Protein AF-A0A9D7RN57-F1 (afdb_monomer)

Solvent-accessible surface area (backbone atoms only — not comparable to full-atom values): 5409 Å² total; per-residue (Å²): 110,75,53,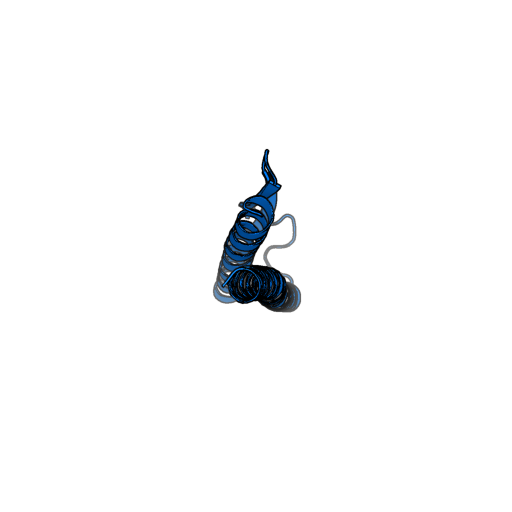58,54,48,26,25,53,27,42,28,54,30,18,52,51,33,33,53,38,25,51,50,39,61,75,41,58,85,45,88,90,49,78,41,58,38,67,47,75,40,80,39,93,86,57,33,38,46,56,41,81,42,79,45,91,72,70,65,79,70,53,71,66,56,33,52,48,44,30,52,51,21,54,48,44,34,51,54,25,49,49,56,45,51,54,52,52,53,52,52,52,53,53,50,63,75,73,107

Mean predicted aligned error: 5.32 Å

pLDDT: mean 88.76, std 9.85, range [53.44, 96.88]

Foldseek 3Di:
DVQLLQQLVLLLVQLVVLLVLLVVLLVCLVPPPDFRKGWDWDADDSGHTHTDIDGDPDDSNDDNPVSVVSNVVSVVSNVVSVVSVVVVVVVVVVVVVVVD

Structure (mmCIF, N/CA/C/O backbone):
data_AF-A0A9D7RN57-F1
#
_entry.id   AF-A0A9D7RN57-F1
#
loop_
_atom_site.group_PDB
_atom_site.id
_atom_site.type_symbol
_atom_site.label_atom_id
_atom_site.label_alt_id
_atom_site.label_comp_id
_atom_site.label_asym_id
_atom_site.label_entity_id
_atom_site.label_seq_id
_atom_site.pdbx_PDB_ins_code
_atom_site.Cartn_x
_atom_site.Cartn_y
_atom_site.Cartn_z
_atom_site.occupancy
_atom_site.B_iso_or_equiv
_atom_site.auth_seq_id
_atom_site.auth_comp_id
_atom_site.auth_asym_id
_atom_site.auth_atom_id
_atom_site.pdbx_PDB_model_num
ATOM 1 N N . MET A 1 1 ? -19.252 4.891 12.704 1.00 57.91 1 MET A N 1
ATOM 2 C CA . MET A 1 1 ? -18.155 3.956 13.057 1.00 57.91 1 MET A CA 1
ATOM 3 C C . MET A 1 1 ? -17.752 3.025 11.911 1.00 57.91 1 MET A C 1
ATOM 5 O O . MET A 1 1 ? -16.559 2.905 11.688 1.00 57.91 1 MET A O 1
ATOM 9 N N . ASN A 1 2 ? -18.679 2.442 11.131 1.00 62.50 2 ASN A N 1
ATOM 10 C CA . ASN A 1 2 ? -18.339 1.627 9.939 1.00 62.50 2 ASN A CA 1
ATOM 11 C C . ASN A 1 2 ? -17.430 2.337 8.910 1.00 62.50 2 ASN A C 1
ATOM 13 O O . ASN A 1 2 ? -16.651 1.700 8.208 1.00 62.50 2 ASN A O 1
ATOM 17 N N . SER A 1 3 ? -17.488 3.668 8.839 1.00 81.94 3 SER A N 1
ATOM 18 C CA . SER A 1 3 ? -16.630 4.464 7.956 1.00 81.94 3 SER A CA 1
ATOM 19 C C . SER A 1 3 ? -15.155 4.463 8.379 1.00 81.94 3 SER A C 1
ATOM 21 O O . SER A 1 3 ? -14.288 4.474 7.521 1.00 81.94 3 SER A O 1
ATOM 23 N N . VAL A 1 4 ? -14.834 4.409 9.679 1.00 87.06 4 VAL A N 1
ATOM 24 C CA . VAL A 1 4 ? -13.431 4.451 10.145 1.00 87.06 4 VAL A CA 1
ATOM 25 C C . VAL A 1 4 ? -12.728 3.130 9.852 1.00 87.06 4 VAL A C 1
ATOM 27 O O . VAL A 1 4 ? -11.627 3.131 9.305 1.00 87.06 4 VAL A O 1
ATOM 30 N N . SER A 1 5 ? -13.390 2.006 10.132 1.00 89.62 5 SER A N 1
ATOM 31 C CA . SER A 1 5 ? -12.854 0.680 9.829 1.00 89.62 5 SER A CA 1
ATOM 32 C C . SER A 1 5 ? -12.687 0.462 8.325 1.00 89.62 5 SER A C 1
ATOM 34 O O . SER A 1 5 ? -11.645 -0.027 7.893 1.00 89.62 5 SER A O 1
ATOM 36 N N . SER A 1 6 ? -13.659 0.875 7.506 1.00 91.12 6 SER A N 1
ATOM 37 C CA . SER A 1 6 ? -13.555 0.799 6.038 1.00 91.12 6 SER A CA 1
ATOM 38 C C . SER A 1 6 ? -12.476 1.727 5.459 1.00 91.12 6 SER A C 1
ATOM 40 O O . SER A 1 6 ? -11.710 1.307 4.590 1.00 91.12 6 SER A O 1
ATOM 42 N N . ILE A 1 7 ? -12.323 2.953 5.973 1.00 93.94 7 ILE A N 1
ATOM 43 C CA . ILE A 1 7 ? -11.228 3.859 5.578 1.00 93.94 7 ILE A CA 1
ATOM 44 C C . ILE A 1 7 ? -9.870 3.254 5.943 1.00 93.94 7 ILE A C 1
ATOM 46 O O . ILE A 1 7 ? -8.978 3.187 5.100 1.00 93.94 7 ILE A O 1
ATOM 50 N N . ALA A 1 8 ? -9.710 2.770 7.174 1.00 94.12 8 ALA A N 1
ATOM 51 C CA . ALA A 1 8 ? -8.435 2.232 7.625 1.00 94.12 8 ALA A CA 1
ATOM 52 C C . ALA A 1 8 ? -8.062 0.931 6.896 1.00 94.12 8 ALA A C 1
ATOM 54 O O . ALA A 1 8 ? -6.917 0.766 6.481 1.00 94.12 8 ALA A O 1
ATOM 55 N N . THR A 1 9 ? -9.015 0.022 6.679 1.00 93.94 9 THR A N 1
ATOM 56 C CA . THR A 1 9 ? -8.770 -1.228 5.933 1.00 93.94 9 THR A CA 1
ATOM 57 C C . THR A 1 9 ? -8.447 -0.971 4.462 1.00 93.94 9 THR A C 1
ATOM 59 O O . THR A 1 9 ? -7.499 -1.559 3.937 1.00 93.94 9 THR A O 1
ATOM 62 N N . SER A 1 10 ? -9.158 -0.051 3.806 1.00 95.38 10 SER A N 1
ATOM 63 C CA . SER A 1 10 ? -8.868 0.342 2.419 1.00 95.38 10 SER A CA 1
ATOM 64 C C . SER A 1 10 ? -7.512 1.055 2.282 1.00 95.38 10 SER A C 1
ATOM 66 O O . SER A 1 10 ? -6.745 0.774 1.354 1.00 95.38 10 SER A O 1
ATOM 68 N N . GLY A 1 11 ? -7.148 1.888 3.263 1.00 95.25 11 GLY A N 1
ATOM 69 C CA . GLY A 1 11 ? -5.822 2.495 3.379 1.00 95.25 11 GLY A CA 1
ATOM 70 C C . GLY A 1 11 ? -4.703 1.467 3.584 1.00 95.25 11 GLY A C 1
ATOM 71 O O . GLY A 1 11 ? -3.673 1.550 2.914 1.00 95.25 11 GLY A O 1
ATOM 72 N N . ILE A 1 12 ? -4.910 0.459 4.442 1.00 96.50 12 ILE A N 1
ATOM 73 C CA . ILE A 1 12 ? -3.959 -0.652 4.640 1.00 96.50 12 ILE A CA 1
ATOM 74 C C . ILE A 1 12 ? -3.776 -1.440 3.345 1.00 96.50 12 ILE A C 1
ATOM 76 O O . ILE A 1 12 ? -2.639 -1.674 2.944 1.00 96.50 12 ILE A O 1
ATOM 80 N N . SER A 1 13 ? -4.868 -1.818 2.677 1.00 96.25 13 SER A N 1
ATOM 81 C CA . SER A 1 13 ? -4.812 -2.572 1.418 1.00 96.25 13 SER A CA 1
ATOM 82 C C . SER A 1 13 ? -4.042 -1.806 0.336 1.00 96.25 13 SER A C 1
ATOM 84 O O . SER A 1 13 ? -3.157 -2.359 -0.317 1.00 96.25 13 SER A O 1
ATOM 86 N N . THR A 1 14 ? -4.300 -0.503 0.207 1.00 96.88 14 THR A N 1
ATOM 87 C CA . THR A 1 14 ? -3.587 0.359 -0.747 1.00 96.88 14 THR A CA 1
ATOM 88 C C . THR A 1 14 ? -2.106 0.518 -0.384 1.00 96.88 14 THR A C 1
ATOM 90 O O . THR A 1 14 ? -1.246 0.482 -1.263 1.00 96.88 14 THR A O 1
ATOM 93 N N . ALA A 1 15 ? -1.775 0.634 0.903 1.00 96.38 15 ALA A N 1
ATOM 94 C CA . ALA A 1 15 ? -0.388 0.707 1.358 1.00 96.38 15 ALA A CA 1
ATOM 95 C C . ALA A 1 15 ? 0.369 -0.622 1.164 1.00 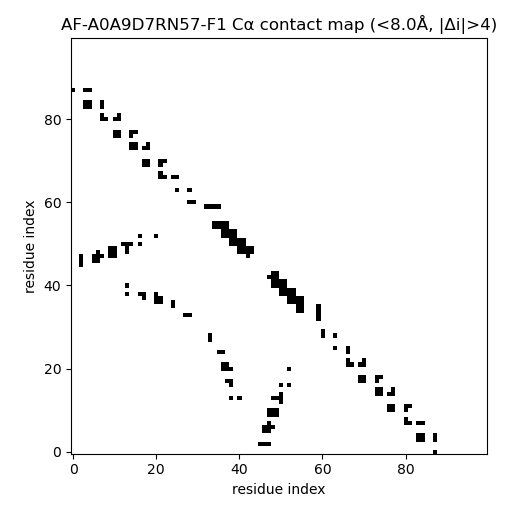96.38 15 ALA A C 1
ATOM 97 O O . ALA A 1 15 ? 1.539 -0.613 0.788 1.00 96.38 15 ALA A O 1
ATOM 98 N N . GLN A 1 16 ? -0.289 -1.770 1.349 1.00 96.25 16 GLN A N 1
ATOM 99 C CA . GLN A 1 16 ? 0.278 -3.084 1.023 1.00 96.25 16 GLN A CA 1
ATOM 100 C C . GLN A 1 16 ? 0.561 -3.221 -0.476 1.00 96.25 16 GLN A C 1
ATOM 102 O O . GLN A 1 16 ? 1.622 -3.717 -0.854 1.00 96.25 16 GLN A O 1
ATOM 107 N N . LEU A 1 17 ? -0.341 -2.724 -1.329 1.00 96.75 17 LEU A N 1
ATOM 108 C CA . LEU A 1 17 ? -0.106 -2.669 -2.771 1.00 96.75 17 LEU A CA 1
ATOM 109 C C . LEU A 1 17 ? 1.124 -1.809 -3.100 1.00 96.75 17 LEU A C 1
ATOM 111 O O . LEU A 1 17 ? 1.966 -2.224 -3.893 1.00 96.75 17 LEU A O 1
ATOM 115 N N 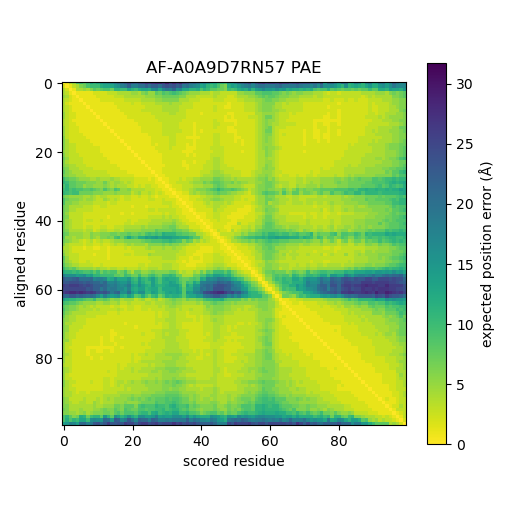. ALA A 1 18 ? 1.274 -0.651 -2.449 1.00 94.81 18 ALA A N 1
ATOM 116 C CA . ALA A 1 18 ? 2.434 0.223 -2.631 1.00 94.81 18 ALA A CA 1
ATOM 117 C C . ALA A 1 18 ? 3.751 -0.433 -2.178 1.00 94.81 18 ALA A C 1
ATOM 119 O O . ALA A 1 18 ? 4.768 -0.277 -2.853 1.00 94.81 18 ALA A O 1
ATOM 120 N N . LEU A 1 19 ? 3.734 -1.217 -1.092 1.00 95.50 19 LEU A N 1
ATOM 121 C CA . LEU A 1 19 ? 4.881 -2.034 -0.674 1.00 95.50 19 LEU A CA 1
ATOM 122 C C . LEU A 1 19 ? 5.253 -3.077 -1.733 1.00 95.50 19 LEU A C 1
ATOM 124 O O . LEU A 1 19 ? 6.429 -3.220 -2.062 1.00 95.50 19 LEU A O 1
ATOM 128 N N . GLY A 1 20 ? 4.258 -3.782 -2.276 1.00 95.31 20 GLY A N 1
ATOM 129 C CA . GLY A 1 20 ? 4.466 -4.775 -3.329 1.00 95.31 20 GLY A CA 1
ATOM 130 C C . GLY A 1 20 ? 5.054 -4.164 -4.601 1.00 95.31 20 GLY A C 1
ATOM 131 O O . GLY A 1 20 ? 6.001 -4.711 -5.159 1.00 95.31 20 GLY A O 1
ATOM 132 N N . VAL A 1 21 ? 4.551 -2.998 -5.017 1.00 94.38 21 VAL A N 1
ATOM 133 C CA . VAL A 1 21 ? 5.070 -2.258 -6.178 1.00 94.38 21 VAL A CA 1
ATOM 134 C C . VAL A 1 21 ? 6.502 -1.777 -5.947 1.00 94.38 21 VAL A C 1
ATOM 136 O O . VAL A 1 21 ? 7.351 -1.981 -6.811 1.00 94.38 21 VAL A O 1
ATOM 139 N N . ALA A 1 22 ? 6.812 -1.213 -4.776 1.00 92.31 22 ALA A N 1
ATOM 140 C CA . ALA A 1 22 ? 8.178 -0.801 -4.452 1.00 92.31 22 ALA A CA 1
ATOM 141 C C . ALA A 1 22 ? 9.150 -1.995 -4.456 1.00 92.31 22 ALA A C 1
ATOM 143 O O . ALA A 1 22 ? 10.240 -1.903 -5.018 1.00 92.31 22 ALA A O 1
ATOM 144 N N . ALA A 1 23 ? 8.743 -3.140 -3.897 1.00 92.75 23 ALA A N 1
ATOM 145 C CA . ALA A 1 23 ? 9.536 -4.367 -3.939 1.00 92.75 23 ALA A CA 1
ATOM 146 C C . ALA A 1 23 ? 9.734 -4.884 -5.375 1.00 92.75 23 ALA A C 1
ATOM 148 O O . ALA A 1 23 ? 10.835 -5.306 -5.726 1.00 92.75 23 ALA A O 1
ATOM 149 N N . ASN A 1 24 ? 8.695 -4.819 -6.215 1.00 93.12 24 ASN A N 1
ATOM 150 C CA . ASN A 1 24 ? 8.777 -5.225 -7.617 1.00 93.12 24 ASN A CA 1
ATOM 151 C C . ASN A 1 24 ? 9.716 -4.315 -8.424 1.00 93.12 24 ASN A C 1
ATOM 153 O O . ASN A 1 24 ? 10.558 -4.818 -9.167 1.00 93.12 24 ASN A O 1
ATOM 157 N N . ASN A 1 25 ? 9.635 -2.999 -8.220 1.00 90.81 25 ASN A N 1
ATOM 158 C CA . ASN A 1 25 ? 10.537 -2.041 -8.853 1.00 90.81 25 ASN A CA 1
ATOM 159 C C . ASN A 1 25 ? 11.995 -2.260 -8.429 1.00 90.81 25 ASN A C 1
ATOM 161 O O . ASN A 1 25 ? 12.875 -2.270 -9.284 1.00 90.81 25 ASN A O 1
ATOM 165 N N . ILE A 1 26 ? 12.245 -2.494 -7.135 1.00 89.62 26 ILE A N 1
ATOM 166 C CA . ILE A 1 26 ? 13.583 -2.800 -6.611 1.00 89.62 26 ILE A CA 1
ATOM 167 C C . ILE A 1 26 ? 14.135 -4.086 -7.234 1.00 89.62 26 ILE A C 1
ATOM 169 O O . ILE A 1 26 ? 15.277 -4.103 -7.694 1.00 89.62 26 ILE A O 1
ATOM 173 N N . ALA A 1 27 ? 13.334 -5.154 -7.272 1.00 90.81 27 ALA A N 1
ATOM 174 C CA . ALA A 1 27 ? 13.754 -6.441 -7.822 1.00 90.81 27 ALA A CA 1
ATOM 175 C C . ALA A 1 27 ? 14.086 -6.356 -9.320 1.00 90.81 27 ALA A C 1
ATOM 177 O O . ALA A 1 27 ? 15.027 -6.999 -9.779 1.00 90.81 27 ALA A O 1
ATOM 178 N N . ASN A 1 28 ? 13.344 -5.536 -10.068 1.00 89.50 28 ASN A N 1
ATOM 179 C CA . ASN A 1 28 ? 13.523 -5.360 -11.508 1.00 89.50 28 ASN A CA 1
ATOM 180 C C . ASN A 1 28 ? 14.383 -4.143 -11.886 1.00 89.50 28 ASN A C 1
ATOM 182 O O . ASN A 1 28 ? 14.484 -3.813 -13.066 1.00 89.50 28 ASN A O 1
ATOM 186 N N . ALA A 1 29 ? 15.040 -3.491 -10.922 1.00 86.06 29 ALA A N 1
ATOM 187 C CA . ALA A 1 29 ? 15.795 -2.257 -11.155 1.00 86.06 29 ALA A CA 1
ATOM 188 C C . ALA A 1 29 ? 16.942 -2.406 -12.174 1.00 86.06 29 ALA A C 1
ATOM 190 O O . ALA A 1 29 ? 17.348 -1.426 -12.793 1.00 86.06 29 ALA A O 1
ATOM 191 N N . GLN A 1 30 ? 17.475 -3.619 -12.349 1.00 84.62 30 GLN A N 1
ATOM 192 C CA . GLN A 1 30 ? 18.553 -3.926 -13.301 1.00 84.62 30 GLN A CA 1
ATOM 193 C C . GLN A 1 30 ? 18.055 -4.701 -14.534 1.00 84.62 30 GLN A C 1
ATOM 195 O O . GLN A 1 30 ? 18.855 -5.131 -15.364 1.00 84.62 30 GLN A O 1
ATOM 200 N N . THR A 1 31 ? 16.741 -4.889 -14.668 1.00 87.25 31 THR A N 1
ATOM 201 C CA . THR A 1 31 ? 16.139 -5.615 -15.786 1.00 87.25 31 THR A CA 1
ATOM 202 C C . THR A 1 31 ? 15.969 -4.673 -16.976 1.00 87.25 31 THR A C 1
ATOM 204 O O . THR A 1 31 ? 15.223 -3.695 -16.917 1.00 87.25 31 THR A O 1
ATOM 207 N N . ALA A 1 32 ? 16.652 -4.965 -18.085 1.00 83.25 32 ALA A N 1
ATOM 208 C CA . ALA A 1 32 ? 16.547 -4.167 -19.303 1.00 83.25 32 ALA A CA 1
ATOM 209 C C . ALA A 1 32 ? 15.100 -4.139 -19.829 1.00 83.25 32 ALA A C 1
ATOM 211 O O . ALA A 1 32 ? 14.460 -5.179 -19.965 1.00 83.25 32 ALA A O 1
ATOM 212 N N . GLY A 1 33 ? 14.592 -2.943 -20.138 1.00 82.69 33 GLY A N 1
ATOM 213 C CA . GLY A 1 33 ? 13.233 -2.756 -20.657 1.00 82.69 33 GLY A CA 1
ATOM 214 C C . GLY A 1 33 ? 12.113 -2.856 -19.613 1.00 82.69 33 GLY A C 1
ATOM 215 O O . GLY A 1 33 ? 10.947 -2.814 -19.996 1.00 82.69 33 GLY A O 1
ATOM 216 N N . TYR A 1 34 ? 12.426 -2.970 -18.317 1.00 87.12 34 TYR A N 1
ATOM 217 C CA . TYR A 1 34 ? 11.407 -2.930 -17.267 1.00 87.12 34 TYR A CA 1
ATOM 218 C C . TYR A 1 34 ? 10.805 -1.524 -17.127 1.00 87.12 34 TYR A C 1
ATOM 220 O O . TYR A 1 34 ? 11.517 -0.545 -16.896 1.00 87.12 34 TYR A O 1
ATOM 228 N N . ALA A 1 35 ? 9.479 -1.439 -17.238 1.00 86.75 35 ALA A N 1
ATOM 229 C CA . ALA A 1 35 ? 8.718 -0.229 -16.960 1.00 86.75 35 ALA A CA 1
ATOM 230 C C . ALA A 1 35 ? 8.329 -0.199 -15.477 1.00 86.75 35 ALA A C 1
ATOM 232 O O . ALA A 1 35 ? 7.620 -1.083 -14.988 1.00 86.75 35 ALA A O 1
ATOM 233 N N . ARG A 1 36 ? 8.801 0.820 -14.753 1.00 87.94 36 ARG A N 1
ATOM 234 C CA . ARG A 1 36 ? 8.501 0.976 -13.325 1.00 87.94 36 ARG A CA 1
ATOM 235 C C . ARG A 1 36 ? 7.015 1.217 -13.114 1.00 87.94 36 ARG A C 1
ATOM 237 O O . ARG A 1 36 ? 6.335 1.827 -13.935 1.00 87.94 36 ARG A O 1
ATOM 244 N N . GLN A 1 37 ? 6.528 0.762 -11.971 1.00 91.88 37 GLN A N 1
ATOM 245 C CA . GLN A 1 37 ? 5.132 0.878 -11.584 1.00 91.88 37 GLN A CA 1
ATOM 246 C C . GLN A 1 37 ? 4.975 1.846 -10.413 1.00 91.88 37 GLN A C 1
ATOM 248 O O . GLN A 1 37 ? 5.887 2.034 -9.606 1.00 91.88 37 GLN A O 1
ATOM 253 N N . GLN A 1 38 ? 3.795 2.441 -10.297 1.00 91.38 38 GLN A N 1
ATOM 254 C CA . GLN A 1 38 ? 3.386 3.245 -9.152 1.00 91.38 38 GLN A CA 1
ATOM 255 C C . GLN A 1 38 ? 1.962 2.883 -8.738 1.00 91.38 38 GLN A C 1
ATOM 257 O O . GLN A 1 38 ? 1.177 2.370 -9.536 1.00 91.38 38 GLN A O 1
ATOM 262 N N . VAL A 1 39 ? 1.615 3.175 -7.486 1.00 94.69 39 VAL A N 1
ATOM 263 C CA . VAL A 1 39 ? 0.244 3.027 -6.994 1.00 94.69 39 VAL A CA 1
ATOM 264 C C . VAL A 1 39 ? -0.431 4.386 -6.969 1.00 94.69 39 VAL A C 1
ATOM 266 O O . VAL A 1 39 ? 0.038 5.309 -6.307 1.00 94.69 39 VAL A O 1
ATOM 269 N N . VAL A 1 40 ? -1.567 4.485 -7.649 1.00 94.50 40 VAL A N 1
ATOM 270 C CA . VAL A 1 40 ? -2.468 5.633 -7.592 1.00 94.50 40 VAL A CA 1
ATOM 271 C C . VAL A 1 40 ? -3.621 5.287 -6.657 1.00 94.50 40 VAL A C 1
ATOM 273 O O . VAL A 1 40 ? -4.304 4.281 -6.845 1.00 94.50 40 VAL A O 1
ATOM 276 N N . ALA A 1 41 ? -3.833 6.114 -5.636 1.00 94.06 41 ALA A N 1
ATOM 277 C CA . ALA A 1 41 ? -4.948 5.972 -4.708 1.00 94.06 41 ALA A CA 1
ATOM 278 C C . ALA A 1 41 ? -6.131 6.828 -5.176 1.00 94.06 41 ALA A C 1
ATOM 280 O O . ALA A 1 41 ? -6.023 8.049 -5.270 1.00 94.06 41 ALA A O 1
ATOM 281 N N . LEU A 1 42 ? -7.263 6.186 -5.454 1.00 95.38 42 LEU A N 1
ATOM 282 C CA . LEU A 1 42 ? -8.499 6.844 -5.876 1.00 95.38 42 LEU A CA 1
ATOM 283 C C . LEU A 1 42 ? -9.500 6.841 -4.726 1.00 95.38 42 LEU A C 1
ATOM 285 O O . LEU A 1 42 ? -9.783 5.790 -4.152 1.00 95.38 42 LEU A O 1
ATOM 289 N N . SER A 1 43 ? -10.058 8.002 -4.396 1.00 93.06 43 SER A N 1
ATOM 290 C CA . SER A 1 43 ? -11.101 8.104 -3.373 1.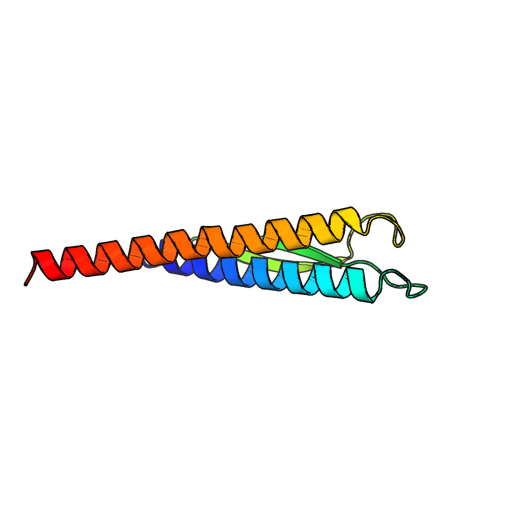00 93.06 43 SER A CA 1
ATOM 291 C C . SER A 1 43 ? -12.349 7.319 -3.781 1.00 93.06 43 SER A C 1
ATOM 293 O O . SER A 1 43 ? -12.784 7.378 -4.932 1.00 93.06 43 SER A O 1
ATOM 295 N N . GLN A 1 44 ? -12.935 6.587 -2.834 1.00 91.62 44 GLN A N 1
ATOM 296 C CA . GLN A 1 44 ? -14.167 5.830 -3.059 1.00 91.62 44 GLN A CA 1
ATOM 297 C C . GLN A 1 44 ? -15.393 6.600 -2.561 1.00 91.62 44 GLN A C 1
ATOM 299 O O . GLN A 1 44 ? -15.336 7.316 -1.557 1.00 91.62 44 GLN A O 1
ATOM 304 N N . ASN A 1 45 ? -16.528 6.421 -3.245 1.00 82.31 45 ASN A N 1
ATOM 305 C CA . ASN A 1 45 ? -17.806 6.937 -2.765 1.00 82.31 45 ASN A CA 1
ATOM 306 C C . ASN A 1 45 ? -18.188 6.202 -1.467 1.00 82.31 45 ASN A C 1
ATOM 308 O O . ASN A 1 45 ? -18.240 4.975 -1.454 1.00 82.31 45 ASN A O 1
ATOM 312 N N . GLY A 1 46 ? -18.412 6.945 -0.381 1.00 79.19 46 GLY A N 1
ATOM 313 C CA . GLY A 1 46 ? -18.629 6.385 0.962 1.00 79.19 46 GLY A CA 1
ATOM 314 C C . GLY A 1 46 ? -17.394 6.368 1.876 1.00 79.19 46 GLY A C 1
ATOM 315 O O . GLY A 1 46 ? -17.519 5.994 3.042 1.00 79.19 46 GLY A O 1
ATOM 316 N N . GLY A 1 47 ? -16.240 6.839 1.390 1.00 87.00 47 GLY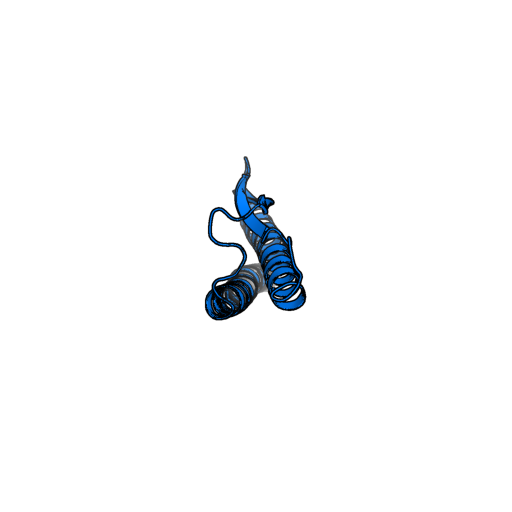 A N 1
ATOM 317 C CA . GLY A 1 47 ? -15.004 6.966 2.164 1.00 87.00 47 GLY A CA 1
ATOM 318 C C . GLY A 1 47 ? -13.998 5.850 1.885 1.00 87.00 47 GLY A C 1
ATOM 319 O O . GLY A 1 47 ? -14.346 4.756 1.452 1.00 87.00 47 GLY A O 1
ATOM 320 N N . GLY A 1 48 ? -12.726 6.151 2.136 1.00 91.75 48 GLY A N 1
ATOM 321 C CA . GLY A 1 48 ? -11.616 5.240 1.874 1.00 91.75 48 GLY A CA 1
ATOM 322 C C . GLY A 1 48 ? -11.022 5.422 0.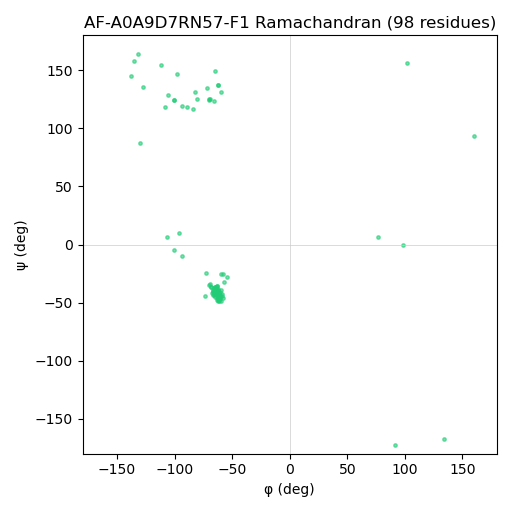482 1.00 91.75 48 GLY A C 1
ATOM 323 O O . GLY A 1 48 ? -11.341 6.374 -0.241 1.00 91.75 48 GLY A O 1
ATOM 324 N N . VAL A 1 49 ? -10.107 4.522 0.133 1.00 95.00 49 VAL A N 1
ATOM 325 C CA . VAL A 1 49 ? -9.321 4.606 -1.100 1.00 95.00 49 VAL A CA 1
ATOM 326 C C . VAL A 1 49 ? -9.182 3.254 -1.782 1.00 95.00 49 VAL A C 1
ATOM 328 O O . VAL A 1 49 ? -9.012 2.223 -1.140 1.00 95.00 49 VAL A O 1
ATOM 331 N N . ARG A 1 50 ? -9.173 3.268 -3.111 1.00 95.31 50 ARG A N 1
ATOM 332 C CA . ARG A 1 50 ? -8.811 2.120 -3.934 1.00 95.31 50 ARG A CA 1
ATOM 333 C C . ARG A 1 50 ? -7.459 2.371 -4.582 1.00 95.31 50 ARG A C 1
ATOM 335 O O . ARG A 1 50 ? -7.322 3.297 -5.379 1.00 95.31 50 ARG A O 1
ATOM 342 N N . GLY A 1 51 ? -6.482 1.531 -4.265 1.00 94.75 51 GLY A N 1
ATOM 343 C CA . GLY A 1 51 ? -5.209 1.488 -4.975 1.00 94.75 51 GLY A CA 1
ATOM 344 C C . GLY A 1 51 ? -5.360 0.877 -6.367 1.00 94.75 51 GLY A C 1
ATOM 345 O O . GLY A 1 51 ? -5.991 -0.170 -6.525 1.00 94.75 51 GLY A O 1
ATOM 346 N N . SER A 1 52 ? -4.760 1.516 -7.365 1.00 95.50 52 SER A N 1
ATOM 347 C CA . SER A 1 52 ? -4.572 0.975 -8.710 1.00 95.50 52 SER A CA 1
ATOM 348 C C . SER A 1 52 ? -3.105 1.080 -9.092 1.00 95.50 52 SER A C 1
ATOM 350 O O . SER A 1 52 ? -2.486 2.119 -8.872 1.00 95.50 52 SER A O 1
ATOM 352 N N . VAL A 1 53 ? -2.550 0.021 -9.675 1.00 94.88 53 VAL A N 1
ATOM 353 C CA . VAL A 1 53 ? -1.189 0.052 -10.215 1.00 94.88 53 VAL A CA 1
ATOM 354 C C . VAL A 1 53 ? -1.231 0.675 -11.604 1.00 94.88 53 VAL A C 1
ATOM 356 O O . VAL A 1 53 ? -2.065 0.295 -12.427 1.00 94.88 53 VAL A O 1
ATOM 359 N N . THR A 1 54 ? -0.350 1.630 -11.861 1.00 92.88 54 THR A N 1
ATOM 360 C CA . THR A 1 54 ? -0.145 2.225 -13.184 1.00 92.88 54 THR A CA 1
ATOM 361 C C . THR A 1 54 ? 1.341 2.257 -13.500 1.00 92.88 54 THR A C 1
ATOM 363 O O . THR A 1 54 ? 2.178 2.152 -12.603 1.00 92.88 54 THR A O 1
ATOM 366 N N . GLU A 1 55 ? 1.683 2.446 -14.768 1.00 89.06 55 GLU A N 1
ATOM 367 C CA . GLU A 1 55 ? 3.059 2.751 -15.150 1.00 89.06 55 GLU A CA 1
ATOM 368 C C . GLU A 1 55 ? 3.491 4.081 -14.512 1.00 89.06 55 GLU A C 1
ATOM 370 O O . GLU A 1 55 ? 2.698 5.027 -14.416 1.00 89.06 55 GLU A O 1
ATOM 375 N N . ALA A 1 56 ? 4.713 4.119 -13.987 1.00 83.00 56 ALA A N 1
ATOM 376 C CA . ALA A 1 56 ? 5.278 5.305 -13.369 1.00 83.00 56 ALA A CA 1
ATOM 377 C C . ALA A 1 56 ? 5.803 6.245 -14.467 1.00 83.00 56 ALA A C 1
ATOM 379 O O . ALA A 1 56 ? 6.630 5.827 -15.278 1.00 83.00 56 ALA A O 1
ATOM 380 N N . PRO A 1 57 ? 5.368 7.515 -14.510 1.00 69.75 57 PRO A N 1
ATOM 381 C CA . PRO A 1 57 ? 5.911 8.478 -15.455 1.00 69.75 57 PRO A CA 1
ATOM 382 C C . PRO A 1 57 ? 7.358 8.815 -15.073 1.00 69.75 57 PRO A C 1
ATOM 384 O O . PRO A 1 57 ? 7.621 9.242 -13.949 1.00 69.75 57 PRO A O 1
ATOM 387 N N . GLY A 1 58 ? 8.303 8.657 -16.002 1.00 65.06 58 GLY A N 1
ATOM 388 C CA . GLY A 1 58 ? 9.692 9.079 -15.800 1.00 65.06 58 GLY A CA 1
ATOM 389 C C . GLY A 1 58 ? 10.737 8.053 -16.229 1.00 65.06 58 GLY A C 1
ATOM 390 O O . GLY A 1 58 ? 10.454 7.104 -16.952 1.00 65.06 58 GLY A O 1
ATOM 391 N N . ASN A 1 59 ? 11.984 8.291 -15.821 1.00 58.78 59 ASN A N 1
ATOM 392 C CA . ASN A 1 59 ? 13.142 7.525 -16.275 1.00 58.78 59 ASN A CA 1
ATOM 393 C C . ASN A 1 59 ? 13.116 6.083 -15.704 1.00 58.78 59 ASN A C 1
ATOM 395 O O . ASN A 1 59 ? 13.092 5.933 -14.476 1.00 58.78 59 ASN A O 1
ATOM 399 N N . PRO A 1 60 ? 13.183 5.029 -16.544 1.00 57.62 60 PRO A N 1
ATOM 400 C CA . PRO A 1 60 ? 13.168 3.630 -16.098 1.00 57.62 60 PRO A CA 1
ATOM 401 C C . PRO A 1 60 ? 14.291 3.271 -15.116 1.00 57.62 60 PRO A C 1
ATOM 403 O O . PRO A 1 60 ? 14.144 2.352 -14.317 1.00 57.62 60 PRO A O 1
ATOM 406 N N . PHE A 1 61 ? 15.406 4.009 -15.153 1.00 53.44 61 PHE A N 1
ATOM 407 C CA . PHE A 1 61 ? 16.657 3.636 -14.486 1.00 53.44 61 PHE A CA 1
ATOM 408 C C . PHE A 1 61 ? 16.933 4.340 -13.152 1.00 53.44 61 PHE A C 1
ATOM 410 O O . PHE A 1 61 ? 17.939 4.056 -12.507 1.00 53.44 61 PHE A O 1
ATOM 417 N N . GLY A 1 62 ? 16.102 5.292 -12.733 1.00 61.00 62 GLY A N 1
ATOM 418 C CA . GLY A 1 62 ? 16.516 6.266 -11.723 1.00 61.00 62 GLY A CA 1
ATOM 419 C C . GLY A 1 62 ? 15.527 6.395 -10.588 1.00 61.00 62 GLY A C 1
ATOM 420 O O . GLY A 1 62 ? 14.623 7.217 -10.657 1.00 61.00 62 GLY A O 1
ATOM 421 N N . ASP A 1 63 ? 15.666 5.559 -9.564 1.00 69.38 63 ASP A N 1
ATOM 422 C CA . ASP A 1 63 ? 15.989 6.011 -8.205 1.00 69.38 63 ASP A CA 1
ATOM 423 C C . ASP A 1 63 ? 15.592 4.916 -7.202 1.00 69.38 63 ASP A C 1
ATOM 425 O O . ASP A 1 63 ? 14.442 4.817 -6.765 1.00 69.38 63 ASP A O 1
ATOM 429 N N . TYR A 1 64 ? 16.560 4.060 -6.867 1.00 78.56 64 TYR A N 1
ATOM 430 C CA . 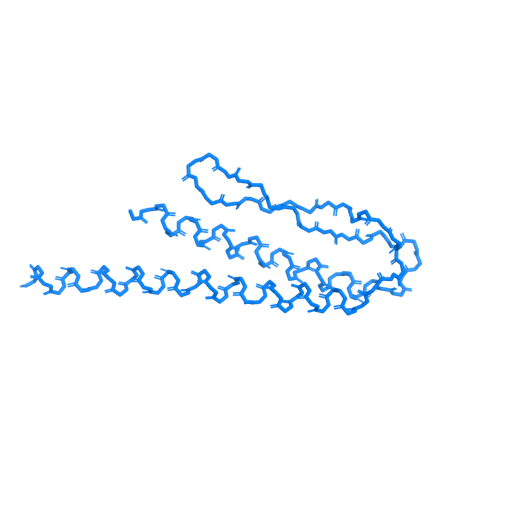TYR A 1 64 ? 16.427 3.046 -5.819 1.00 78.56 64 TYR A CA 1
ATOM 431 C C . TYR A 1 64 ? 16.066 3.687 -4.472 1.00 78.56 64 TYR A C 1
ATOM 433 O O . TYR A 1 64 ? 15.326 3.110 -3.675 1.00 78.56 64 TYR A O 1
ATOM 441 N N . THR A 1 65 ? 16.543 4.913 -4.225 1.00 84.81 65 THR A N 1
ATOM 442 C CA . THR A 1 65 ? 16.227 5.635 -2.992 1.00 84.81 65 THR A CA 1
ATOM 443 C C . THR A 1 65 ? 14.764 6.067 -2.959 1.00 84.81 65 THR A C 1
ATOM 445 O O . THR A 1 65 ? 14.141 5.966 -1.903 1.00 84.81 65 THR A O 1
ATOM 448 N N . ALA A 1 66 ? 14.176 6.422 -4.106 1.00 85.94 66 ALA A N 1
ATOM 449 C CA . ALA A 1 66 ? 12.749 6.710 -4.210 1.00 85.94 66 ALA A CA 1
ATOM 450 C C . ALA A 1 66 ? 11.884 5.473 -3.925 1.00 85.94 66 ALA A C 1
ATOM 452 O O . ALA A 1 66 ? 10.906 5.584 -3.188 1.00 85.94 66 ALA A O 1
ATOM 453 N N . ASP A 1 67 ? 12.250 4.282 -4.419 1.00 87.81 67 ASP A N 1
ATOM 454 C CA . ASP A 1 67 ? 11.503 3.054 -4.091 1.00 87.81 67 ASP A CA 1
ATOM 455 C C . ASP A 1 67 ? 11.632 2.678 -2.614 1.00 87.81 67 ASP A C 1
ATOM 457 O O . ASP A 1 67 ? 10.642 2.304 -1.985 1.00 87.81 67 ASP A O 1
ATOM 461 N N . LEU A 1 68 ? 12.826 2.814 -2.028 1.00 89.44 68 LEU A N 1
ATOM 462 C CA . LEU A 1 68 ? 13.010 2.597 -0.593 1.00 89.44 68 LEU A CA 1
ATOM 463 C C . LEU A 1 68 ? 12.209 3.600 0.240 1.00 89.44 68 LEU A C 1
ATOM 465 O O . LEU A 1 68 ? 11.611 3.229 1.254 1.00 89.44 68 LEU A O 1
ATOM 469 N N . LEU A 1 69 ? 12.168 4.864 -0.182 1.00 91.44 69 LEU A N 1
ATOM 470 C CA . LEU A 1 69 ? 11.360 5.890 0.466 1.00 91.44 69 LEU A CA 1
ATOM 471 C C . LEU A 1 69 ? 9.868 5.574 0.339 1.00 91.44 69 LEU A C 1
ATOM 473 O O . LEU A 1 69 ? 9.141 5.686 1.329 1.00 91.44 69 LEU A O 1
ATOM 477 N N . ASN A 1 70 ? 9.416 5.125 -0.830 1.00 89.88 70 ASN A N 1
ATOM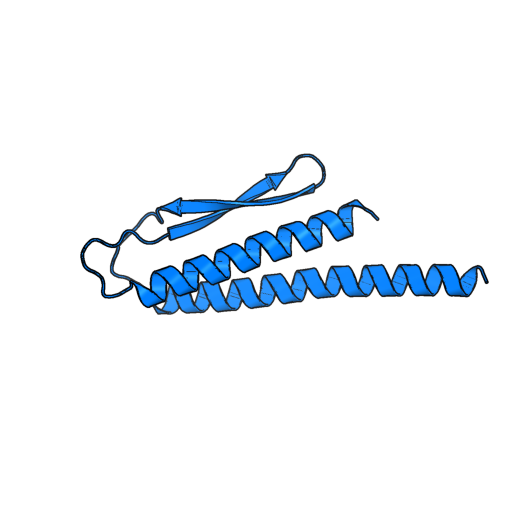 478 C CA . ASN A 1 70 ? 8.042 4.687 -1.054 1.00 89.88 70 ASN A CA 1
ATOM 479 C C . ASN A 1 70 ? 7.690 3.483 -0.174 1.00 89.88 70 ASN A C 1
ATOM 481 O O . ASN A 1 70 ? 6.666 3.510 0.509 1.00 89.88 70 ASN A O 1
ATOM 485 N N . ALA A 1 71 ? 8.562 2.476 -0.089 1.00 92.38 71 ALA A N 1
ATOM 486 C CA . ALA A 1 71 ? 8.371 1.321 0.784 1.00 92.38 71 ALA A CA 1
ATOM 487 C C . ALA A 1 71 ? 8.310 1.725 2.268 1.00 92.38 71 ALA A C 1
ATOM 489 O O . ALA A 1 71 ? 7.445 1.267 3.026 1.00 92.38 71 ALA A O 1
ATOM 490 N N . LYS A 1 72 ? 9.185 2.639 2.700 1.00 95.31 72 LYS A N 1
ATOM 491 C CA . LYS A 1 72 ? 9.166 3.179 4.065 1.00 95.31 72 LYS A CA 1
ATOM 492 C C . LYS A 1 72 ? 7.862 3.930 4.336 1.00 95.31 72 LYS A C 1
ATOM 494 O O . LYS A 1 72 ? 7.215 3.683 5.352 1.00 95.31 72 LYS A O 1
ATOM 499 N N . SER A 1 73 ? 7.453 4.801 3.421 1.00 94.19 73 SER A N 1
ATOM 500 C CA . SER A 1 73 ? 6.234 5.608 3.543 1.00 94.19 73 SER A CA 1
ATOM 501 C C . SER A 1 73 ? 4.985 4.729 3.586 1.00 94.19 73 SER A C 1
ATOM 503 O O . SER A 1 73 ? 4.137 4.904 4.460 1.00 94.19 73 SER A O 1
ATOM 505 N N . ALA A 1 74 ? 4.915 3.708 2.731 1.00 94.50 74 ALA A N 1
ATOM 506 C CA . ALA A 1 74 ? 3.846 2.718 2.736 1.00 94.50 74 ALA A CA 1
ATOM 507 C C . ALA A 1 74 ? 3.806 1.915 4.050 1.00 94.50 74 ALA A C 1
ATOM 509 O O . ALA A 1 74 ? 2.735 1.709 4.620 1.00 94.50 74 ALA A O 1
ATOM 510 N N . SER A 1 75 ? 4.965 1.553 4.611 1.00 95.44 75 SER A N 1
ATOM 511 C CA . SER A 1 75 ? 5.040 0.911 5.934 1.00 95.44 75 SER A CA 1
ATOM 512 C C . SER A 1 75 ? 4.459 1.797 7.043 1.00 95.44 75 SER A C 1
ATOM 514 O O . SER A 1 75 ? 3.750 1.310 7.926 1.00 95.44 75 SER A O 1
ATOM 516 N N . TYR A 1 76 ? 4.729 3.106 7.009 1.00 96.69 76 TYR A N 1
ATOM 517 C CA . TYR A 1 76 ? 4.120 4.053 7.949 1.00 96.69 76 TYR A CA 1
ATOM 518 C C . TYR A 1 76 ? 2.622 4.232 7.711 1.00 96.69 76 TYR A C 1
ATOM 520 O O . TYR A 1 76 ? 1.879 4.317 8.686 1.00 96.69 76 TYR A O 1
ATOM 528 N N . ALA A 1 77 ? 2.158 4.220 6.461 1.00 94.81 77 ALA A N 1
ATOM 529 C CA . ALA A 1 77 ? 0.732 4.285 6.150 1.00 94.81 77 ALA A CA 1
ATOM 530 C C . ALA A 1 77 ? -0.034 3.074 6.713 1.00 94.81 77 ALA A C 1
ATOM 532 O O . ALA A 1 77 ? -1.113 3.243 7.284 1.00 94.81 77 ALA A O 1
ATOM 533 N N . VAL A 1 78 ? 0.537 1.864 6.644 1.00 95.31 78 VAL A N 1
ATOM 534 C CA . VAL A 1 78 ? -0.038 0.679 7.311 1.00 95.31 78 VAL A CA 1
ATOM 535 C C . VAL A 1 78 ? -0.131 0.904 8.822 1.00 95.31 78 VAL A C 1
ATOM 537 O O . VAL A 1 78 ? -1.191 0.692 9.411 1.00 95.31 78 VAL A O 1
ATOM 540 N N . LYS A 1 79 ? 0.953 1.376 9.453 1.00 96.50 79 LYS A N 1
ATOM 541 C CA . LYS A 1 79 ? 0.980 1.647 10.901 1.00 96.50 79 LYS A CA 1
ATOM 542 C C . LYS A 1 79 ? -0.058 2.694 11.310 1.00 96.50 79 LYS A C 1
ATOM 544 O O . LYS A 1 79 ? -0.780 2.472 12.276 1.00 96.50 79 LYS A O 1
ATOM 549 N N . ALA A 1 80 ? -0.159 3.799 10.575 1.00 95.06 80 ALA A N 1
ATOM 550 C CA . ALA A 1 80 ? -1.097 4.880 10.865 1.00 95.06 80 ALA A CA 1
ATOM 551 C C . ALA A 1 80 ? -2.557 4.404 10.803 1.00 95.06 80 ALA A C 1
ATOM 553 O O . ALA A 1 80 ? -3.325 4.629 11.737 1.00 95.06 80 ALA A O 1
ATOM 554 N N . ASN A 1 81 ? -2.924 3.667 9.751 1.00 93.88 81 ASN A N 1
ATOM 555 C CA . ASN A 1 81 ? -4.268 3.103 9.629 1.00 93.88 81 ASN A CA 1
ATOM 556 C C . ASN A 1 81 ? -4.561 2.057 10.722 1.00 93.88 81 ASN A C 1
ATOM 558 O O . ASN A 1 81 ? -5.666 2.017 11.260 1.00 93.88 81 ASN A O 1
ATOM 562 N N . MET A 1 82 ? -3.569 1.249 11.111 1.00 95.00 82 MET A N 1
ATOM 563 C CA . MET A 1 82 ? -3.720 0.290 12.210 1.00 95.00 82 MET A CA 1
ATOM 564 C C . MET A 1 82 ? -3.963 0.979 13.560 1.00 95.00 82 MET A C 1
ATOM 566 O O . MET A 1 82 ? -4.748 0.470 14.356 1.00 95.00 82 MET A O 1
ATOM 570 N N . VAL A 1 83 ? -3.332 2.127 13.827 1.00 96.19 83 VAL A N 1
ATOM 571 C CA . VAL A 1 83 ? -3.608 2.907 15.048 1.00 96.19 83 VAL A CA 1
ATOM 572 C C . VAL A 1 83 ? -5.069 3.347 15.077 1.00 96.19 83 VAL A C 1
ATOM 574 O O . VAL A 1 83 ? -5.730 3.152 16.090 1.00 96.19 83 VAL A O 1
ATOM 577 N N . SER A 1 84 ? -5.608 3.830 13.952 1.00 92.81 84 SER A N 1
ATOM 578 C CA . SER A 1 84 ? -7.026 4.200 13.867 1.00 92.81 84 SER A CA 1
ATOM 579 C C . SER A 1 84 ? -7.964 3.025 14.165 1.00 92.81 84 SER A C 1
ATOM 581 O O . SER A 1 84 ? -8.980 3.219 14.831 1.00 92.81 84 SER A O 1
ATOM 583 N N . LEU A 1 85 ? -7.636 1.815 13.694 1.00 93.19 85 LEU A N 1
ATOM 584 C CA . LEU A 1 85 ? -8.413 0.606 14.000 1.00 93.19 85 LEU A CA 1
ATOM 585 C C . LEU A 1 85 ? -8.331 0.232 15.481 1.00 93.19 85 LEU A C 1
ATOM 587 O O . LEU A 1 85 ? -9.355 -0.074 16.081 1.00 93.19 85 LEU A O 1
ATOM 591 N N . LYS A 1 86 ? -7.136 0.289 16.078 1.00 94.44 86 LYS A N 1
ATOM 592 C CA . LYS A 1 86 ? -6.946 -0.011 17.504 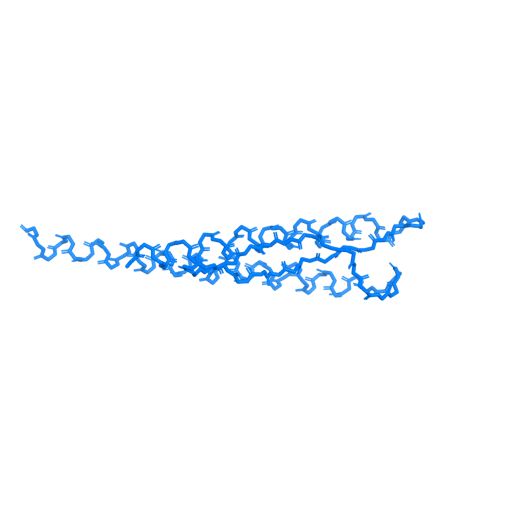1.00 94.44 86 LYS A CA 1
ATOM 593 C C . LYS A 1 86 ? -7.727 0.949 18.390 1.00 94.44 86 LYS A C 1
ATOM 595 O O . LYS A 1 86 ? -8.445 0.506 19.273 1.00 94.44 86 LYS A O 1
ATOM 600 N N . THR A 1 87 ? -7.654 2.249 18.116 1.00 94.12 87 THR A N 1
ATOM 601 C CA . THR A 1 87 ? -8.419 3.242 18.878 1.00 94.12 87 THR A CA 1
ATOM 602 C C . THR A 1 87 ? -9.923 3.023 18.727 1.00 94.12 87 THR A C 1
ATOM 604 O O . THR A 1 87 ? -10.661 3.165 19.695 1.00 94.12 87 THR A O 1
ATOM 607 N N . GLN A 1 88 ? -10.399 2.648 17.536 1.00 91.56 88 GLN A N 1
ATOM 608 C CA . GLN A 1 88 ? -11.806 2.297 17.351 1.00 91.56 88 GLN A CA 1
ATOM 609 C C . GLN A 1 88 ? -12.218 1.090 18.208 1.00 91.56 88 GLN A C 1
ATOM 611 O O . GLN A 1 88 ? -13.281 1.128 18.826 1.00 91.56 88 GLN A O 1
ATOM 616 N N . ASP A 1 89 ? -11.396 0.043 18.234 1.00 92.81 89 ASP A N 1
ATOM 617 C CA . ASP A 1 89 ? -11.634 -1.169 19.023 1.00 92.81 89 ASP A CA 1
ATOM 618 C C . ASP A 1 89 ? -11.647 -0.874 20.532 1.00 92.81 89 ASP A C 1
ATOM 620 O O . ASP A 1 89 ? -12.592 -1.228 21.234 1.00 92.81 89 ASP A O 1
ATOM 624 N N . GLU A 1 90 ? -10.671 -0.103 21.017 1.00 94.25 90 GLU A N 1
ATOM 625 C CA . GLU A 1 90 ? -10.605 0.344 22.412 1.00 94.25 90 GLU A CA 1
ATOM 626 C C . GLU A 1 90 ? -11.842 1.161 22.815 1.00 94.25 90 GLU A C 1
ATOM 628 O O . GLU A 1 90 ? -12.402 0.949 23.891 1.00 94.25 90 GLU A O 1
ATOM 633 N N . LEU A 1 91 ? -12.310 2.076 21.958 1.00 92.62 91 LEU A N 1
ATOM 634 C CA . LEU A 1 91 ? -13.514 2.870 22.227 1.00 92.62 91 LEU A CA 1
ATOM 635 C C . LEU A 1 91 ? -14.775 2.002 22.294 1.00 92.62 91 LEU A C 1
ATOM 637 O O . LEU A 1 91 ? -15.617 2.232 23.161 1.00 92.62 91 LEU A O 1
ATOM 641 N N . LEU A 1 92 ? -14.902 1.004 21.414 1.00 91.31 92 LEU A N 1
ATOM 642 C CA . LEU A 1 92 ? -16.000 0.036 21.469 1.00 91.31 92 LEU A CA 1
ATOM 643 C C . LEU A 1 92 ? -15.960 -0.763 22.774 1.00 91.31 92 LEU A C 1
ATOM 645 O O . LEU A 1 92 ? -16.984 -0.867 23.445 1.00 91.31 92 LEU A O 1
ATOM 649 N N . GLY A 1 93 ? -14.783 -1.254 23.170 1.00 93.44 93 GLY A N 1
ATOM 650 C CA . GLY A 1 93 ? -14.596 -1.959 24.438 1.00 93.44 93 GLY A CA 1
ATOM 651 C C . GLY A 1 93 ? -14.994 -1.108 25.646 1.00 93.44 93 GLY A C 1
ATOM 652 O O . GLY A 1 93 ? -15.757 -1.565 26.492 1.00 93.44 93 GLY A O 1
ATOM 653 N N . ARG A 1 94 ? -14.564 0.159 25.694 1.00 94.56 94 ARG A N 1
ATOM 654 C CA . ARG A 1 94 ? -14.934 1.082 26.783 1.00 94.56 94 ARG A CA 1
ATOM 655 C C . ARG A 1 94 ? -16.426 1.400 26.822 1.00 94.56 94 ARG A C 1
ATOM 657 O O . ARG A 1 94 ? -16.970 1.565 27.907 1.00 94.56 94 ARG A O 1
ATOM 664 N N . LEU A 1 95 ? -17.087 1.517 25.669 1.00 91.94 95 LEU A N 1
ATOM 665 C CA . LEU A 1 95 ? -18.537 1.726 25.627 1.00 91.94 95 LEU A CA 1
ATOM 666 C C . LEU A 1 95 ? -19.288 0.516 26.182 1.00 91.94 95 LEU A C 1
ATOM 668 O O . LEU A 1 95 ? -20.224 0.703 26.952 1.00 91.94 95 LEU A O 1
ATOM 672 N N . LEU A 1 96 ? -18.862 -0.698 25.824 1.00 92.81 96 LEU A N 1
ATOM 673 C CA . LEU A 1 96 ? -19.460 -1.929 26.342 1.00 92.81 96 LEU A CA 1
ATOM 674 C C . LEU A 1 96 ? -19.286 -2.044 27.862 1.00 92.81 96 LEU A C 1
ATOM 676 O O . LEU A 1 96 ? -20.255 -2.348 28.549 1.00 92.81 96 LEU A O 1
ATOM 680 N N . ASP A 1 97 ? -18.094 -1.727 28.372 1.00 93.50 97 ASP A N 1
ATOM 681 C CA . ASP A 1 97 ? -17.767 -1.762 29.805 1.00 93.50 97 ASP A CA 1
ATOM 682 C C . ASP A 1 97 ? -18.606 -0.769 30.633 1.00 93.50 97 ASP A C 1
ATOM 684 O O . ASP A 1 97 ? -19.030 -1.078 31.736 1.00 93.50 97 ASP A O 1
ATOM 688 N N . VAL A 1 98 ? -18.925 0.411 30.084 1.00 90.19 98 VAL A N 1
ATOM 689 C CA . VAL A 1 98 ? -19.801 1.399 30.751 1.00 90.19 98 VAL A CA 1
ATOM 690 C C . VAL A 1 98 ? -21.275 0.972 30.759 1.00 90.19 98 VAL A C 1
ATOM 692 O O . VAL A 1 98 ? -22.046 1.443 31.593 1.00 90.19 98 VAL A O 1
ATOM 695 N N . THR A 1 99 ? -21.693 0.128 29.813 1.00 83.00 99 THR A N 1
ATOM 696 C CA . THR A 1 99 ? -23.088 -0.341 29.702 1.00 83.00 99 THR A CA 1
ATOM 697 C C . THR A 1 99 ? -23.373 -1.661 30.420 1.00 83.00 99 THR A C 1
ATOM 699 O O . THR A 1 99 ? -24.541 -2.046 30.492 1.00 83.00 99 THR A O 1
ATOM 702 N N . ALA A 1 100 ? -22.334 -2.354 30.892 1.00 68.12 100 ALA A N 1
ATOM 703 C CA . ALA A 1 100 ? -22.422 -3.600 31.654 1.00 68.12 100 ALA A CA 1
ATOM 704 C C . ALA A 1 100 ? -22.650 -3.331 33.150 1.00 68.12 100 ALA A C 1
ATOM 706 O O . ALA A 1 100 ? -23.343 -4.164 33.778 1.00 68.12 100 ALA A O 1
#

Secondary structure (DSSP, 8-state):
-HHHHHHHHHHHHHHHHHHHHHHHHHHTTTSTTPPPEEEEEEEPTTS-EEEEEEEPSS-TT--HHHHHHHHHHHHHHHHHHHHHHHHHHHHHHHHHHHH-

Radius of gyration: 17.44 Å; Cα contacts (8 Å, |Δi|>4): 119; chains: 1; bounding box: 42×16×52 Å

Sequence (100 aa):
MNSVSSIATSGISTAQLALGVAANNIANAQTAGYARQQVVALSQNGGGVRGSVTEAPGNPFGDYTADLLNAKSASYAVKANMVSLKTQDELLGRLLDVTA

Nearest PDB structures (foldseek):
  7nvg-assembly1_l2  TM=8.157E-01  e=2.876E-02  Salmonella enterica subsp. enterica serovar Typhimurium
  7bin-assembly1_4  TM=7.828E-01  e=7.778E-02  Salmonella enterica subsp. enterica serovar Typhi
  7cgo-assembly1_P  TM=7.708E-01  e=8.277E-02  Salmonella enterica subsp. enterica serovar Typhimurium str. LT2
  2iik-assembly1_A  TM=2.990E-01  e=3.675E+00  Homo sapiens
  2iik-assembly1_B  TM=2.850E-01  e=3.910E+00  Homo sapiens